Protein AF-A0A258JVT5-F1 (afdb_monomer_lite)

Structure (mmCIF, N/CA/C/O backbone):
data_AF-A0A258JVT5-F1
#
_entry.id   AF-A0A258JVT5-F1
#
loop_
_atom_site.group_PDB
_atom_site.id
_atom_site.type_symbol
_atom_site.label_atom_id
_atom_site.label_alt_id
_atom_site.label_comp_id
_atom_site.label_asym_id
_atom_site.label_entity_id
_atom_site.label_seq_id
_atom_site.pdbx_PDB_ins_code
_atom_site.Cartn_x
_atom_site.Cartn_y
_atom_site.Cartn_z
_atom_site.occupancy
_atom_site.B_iso_or_equiv
_atom_site.auth_seq_id
_atom_site.auth_comp_id
_atom_site.auth_asym_id
_atom_site.auth_atom_id
_atom_site.pdbx_PDB_model_num
ATOM 1 N N . MET A 1 1 ? 14.668 11.339 4.618 1.00 59.06 1 MET A N 1
ATOM 2 C CA . MET A 1 1 ? 13.384 11.978 4.972 1.00 59.06 1 MET A CA 1
ATOM 3 C C . MET A 1 1 ? 12.297 11.284 4.162 1.00 59.06 1 MET A C 1
ATOM 5 O O . MET A 1 1 ? 12.450 11.212 2.950 1.00 59.06 1 MET A O 1
ATOM 9 N N . THR A 1 2 ? 11.269 10.710 4.786 1.00 61.34 2 THR A N 1
ATOM 10 C CA . THR A 1 2 ? 10.210 9.992 4.053 1.00 61.34 2 THR A CA 1
ATOM 11 C C . THR A 1 2 ? 9.114 10.980 3.663 1.00 61.34 2 THR A C 1
ATOM 13 O O . THR A 1 2 ? 8.523 11.620 4.528 1.00 61.34 2 THR A O 1
ATOM 16 N N . PHE A 1 3 ? 8.882 11.146 2.362 1.00 69.69 3 PHE A N 1
ATOM 17 C CA . PHE A 1 3 ? 7.864 12.061 1.829 1.00 69.69 3 PHE A CA 1
ATOM 18 C C . PHE A 1 3 ? 6.451 11.475 1.946 1.00 69.69 3 PHE A C 1
ATOM 20 O O . PHE A 1 3 ? 5.484 12.171 2.249 1.00 69.69 3 PHE A O 1
ATOM 27 N N . CYS A 1 4 ? 6.356 10.162 1.751 1.00 73.94 4 CYS A N 1
ATOM 28 C CA . CYS A 1 4 ? 5.111 9.426 1.727 1.00 73.94 4 CYS A CA 1
ATOM 29 C C . CYS A 1 4 ? 5.334 8.007 2.250 1.00 73.94 4 CYS A C 1
ATOM 31 O O . CYS A 1 4 ? 6.287 7.343 1.838 1.00 73.94 4 CYS A O 1
ATOM 33 N N . THR A 1 5 ? 4.436 7.541 3.113 1.00 81.62 5 THR A N 1
ATOM 34 C CA . THR A 1 5 ? 4.423 6.171 3.631 1.00 81.62 5 THR A CA 1
ATOM 35 C C . THR A 1 5 ? 3.084 5.522 3.310 1.00 81.62 5 THR A C 1
ATOM 37 O O . THR A 1 5 ? 2.036 6.101 3.589 1.00 81.62 5 THR A O 1
ATOM 40 N N . TYR A 1 6 ? 3.132 4.309 2.763 1.00 81.94 6 TYR A N 1
ATOM 41 C CA . TYR A 1 6 ? 1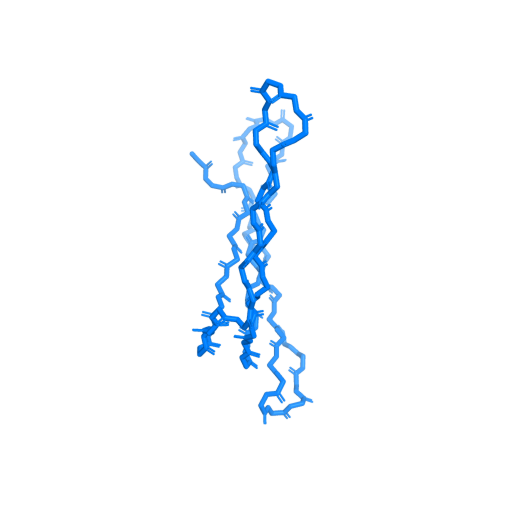.972 3.441 2.595 1.00 81.94 6 TYR A CA 1
ATOM 42 C C . TYR A 1 6 ? 2.101 2.265 3.560 1.00 81.94 6 TYR A C 1
ATOM 44 O O . TYR A 1 6 ? 3.081 1.522 3.500 1.00 81.94 6 TYR A O 1
ATOM 52 N N . THR A 1 7 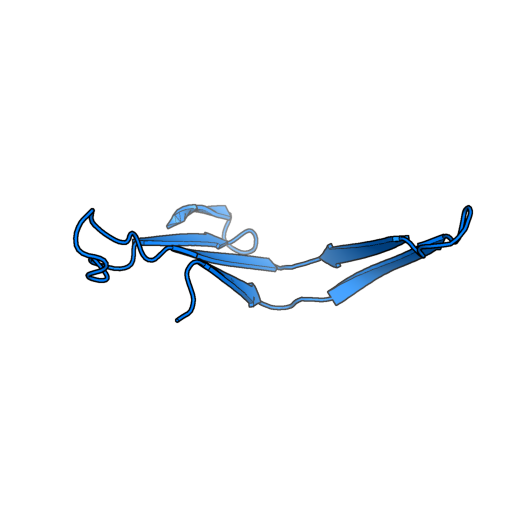? 1.116 2.089 4.433 1.00 85.69 7 THR A N 1
ATOM 53 C CA . THR A 1 7 ? 1.042 0.964 5.367 1.00 85.69 7 THR A CA 1
ATOM 54 C C . THR A 1 7 ? -0.136 0.084 4.970 1.00 85.69 7 THR A C 1
ATOM 56 O O . THR A 1 7 ? -1.284 0.524 4.970 1.00 85.69 7 THR A O 1
ATOM 59 N N . LEU A 1 8 ? 0.149 -1.168 4.623 1.00 86.25 8 LEU A N 1
ATOM 60 C CA . LEU A 1 8 ? -0.847 -2.165 4.234 1.00 86.25 8 LEU A CA 1
ATOM 61 C C . LEU A 1 8 ? -1.053 -3.140 5.399 1.00 86.25 8 LEU A C 1
ATOM 63 O O . LEU A 1 8 ? -0.083 -3.700 5.904 1.00 86.25 8 LEU A O 1
ATOM 67 N N . THR A 1 9 ? -2.296 -3.359 5.831 1.00 84.38 9 THR A N 1
ATOM 68 C CA . THR A 1 9 ? -2.619 -4.360 6.869 1.00 84.38 9 THR A CA 1
ATOM 69 C C . THR A 1 9 ? -3.199 -5.619 6.234 1.00 84.38 9 THR A C 1
ATOM 71 O O . THR A 1 9 ? -4.005 -5.525 5.304 1.00 84.38 9 THR A O 1
ATOM 74 N N . ASN A 1 10 ? -2.796 -6.787 6.749 1.00 86.12 10 ASN A N 1
ATOM 75 C CA . ASN A 1 10 ? -3.117 -8.108 6.191 1.00 86.12 10 ASN A CA 1
ATOM 76 C C . ASN A 1 10 ? -2.789 -8.196 4.691 1.00 86.12 10 ASN A C 1
ATOM 78 O O . ASN A 1 10 ? -3.625 -8.585 3.878 1.00 86.12 10 ASN A O 1
ATOM 82 N N . ALA A 1 11 ? -1.581 -7.763 4.330 1.00 84.62 11 ALA A N 1
ATOM 83 C CA . ALA A 1 11 ? -1.114 -7.738 2.954 1.00 84.62 11 ALA A CA 1
ATOM 84 C C . ALA A 1 11 ? -0.668 -9.134 2.487 1.00 84.62 11 ALA A C 1
ATOM 86 O O . ALA A 1 11 ? 0.137 -9.788 3.148 1.00 84.62 11 ALA A O 1
ATOM 87 N N . LEU A 1 12 ? -1.156 -9.560 1.325 1.00 88.88 12 LEU A N 1
ATOM 88 C CA . LEU A 1 12 ? -0.786 -10.797 0.643 1.00 88.88 12 LEU A CA 1
ATOM 89 C C . LEU A 1 12 ? -0.428 -10.484 -0.808 1.00 88.88 12 LEU A C 1
ATOM 91 O O . LEU A 1 12 ? -1.157 -9.761 -1.484 1.00 88.88 12 LEU A O 1
ATOM 95 N N . ILE A 1 13 ? 0.669 -11.049 -1.309 1.00 86.19 13 ILE A N 1
ATOM 96 C CA . ILE A 1 13 ? 1.015 -10.952 -2.730 1.00 86.19 13 ILE A CA 1
ATOM 97 C C . ILE A 1 13 ? 0.092 -11.904 -3.492 1.00 86.19 13 ILE A C 1
ATOM 99 O O . ILE A 1 13 ? 0.203 -13.120 -3.358 1.00 86.19 13 ILE A O 1
ATOM 103 N N . SER A 1 14 ? -0.842 -11.348 -4.258 1.00 86.06 14 SER A N 1
ATOM 104 C CA . SER A 1 14 ? -1.817 -12.116 -5.039 1.00 86.06 14 SER A CA 1
ATOM 105 C C . SER A 1 14 ? -1.320 -12.437 -6.442 1.00 86.06 14 SER A C 1
ATOM 107 O O . SER A 1 14 ? -1.746 -13.427 -7.033 1.00 86.06 14 SER A O 1
ATOM 109 N N . SER A 1 15 ? -0.393 -11.640 -6.974 1.00 85.31 15 SER A N 1
ATOM 110 C CA . SER A 1 15 ? 0.321 -11.973 -8.20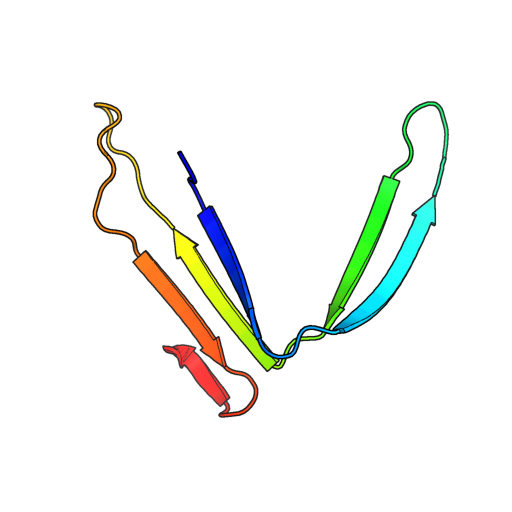1 1.00 85.31 15 SER A CA 1
ATOM 111 C C . SER A 1 15 ? 1.690 -11.305 -8.243 1.00 85.31 15 SER A C 1
ATOM 113 O O . SER A 1 15 ? 1.894 -10.209 -7.716 1.00 85.31 15 SER A O 1
ATOM 115 N N . TYR A 1 16 ? 2.632 -11.982 -8.886 1.00 86.31 16 TYR A N 1
ATOM 116 C CA . TYR A 1 16 ? 3.950 -11.454 -9.189 1.00 86.31 16 TYR A CA 1
ATOM 117 C C . TYR A 1 16 ? 4.281 -11.845 -10.623 1.00 86.31 16 TYR A C 1
ATOM 119 O O . TYR A 1 16 ? 4.236 -13.023 -10.975 1.00 86.31 16 TYR A O 1
ATOM 127 N N . SER A 1 17 ? 4.572 -10.853 -11.454 1.00 83.06 17 SER A N 1
ATOM 128 C CA . SER A 1 17 ? 4.987 -11.061 -12.834 1.00 83.06 17 SER A CA 1
ATOM 129 C C . SER A 1 17 ? 6.202 -10.200 -13.117 1.00 83.06 17 SER A C 1
ATOM 131 O O . SER A 1 17 ? 6.171 -8.984 -12.930 1.00 83.06 17 SER A O 1
ATOM 133 N N . VAL A 1 18 ? 7.258 -10.833 -13.609 1.00 82.94 18 VAL A N 1
ATOM 134 C CA . VAL A 1 18 ? 8.454 -10.157 -14.097 1.00 82.94 18 VAL A CA 1
ATOM 135 C C . VAL A 1 18 ? 8.551 -10.388 -15.594 1.00 82.94 18 VAL A C 1
ATOM 137 O O . VAL A 1 18 ? 8.418 -11.510 -16.079 1.00 82.94 18 VAL A O 1
ATOM 140 N N . SER A 1 19 ? 8.752 -9.309 -16.337 1.00 79.06 19 SER A N 1
ATOM 141 C CA . SER A 1 19 ? 8.994 -9.377 -17.771 1.00 79.06 19 SER A CA 1
ATOM 142 C C . SER A 1 19 ? 10.272 -8.619 -18.084 1.00 79.06 19 SER A C 1
ATOM 144 O O . SER A 1 19 ? 10.522 -7.541 -17.543 1.00 79.06 19 SER A O 1
ATOM 146 N N . SER A 1 20 ? 11.100 -9.195 -18.946 1.00 71.38 20 SER A N 1
ATOM 147 C CA . SER A 1 20 ? 12.298 -8.535 -19.448 1.00 71.38 20 SER A CA 1
ATOM 148 C C . SER A 1 20 ? 12.169 -8.428 -20.956 1.00 71.38 20 SER A C 1
ATOM 150 O O . SER A 1 20 ? 12.309 -9.415 -21.672 1.00 71.38 20 SER A O 1
ATOM 152 N N . SER A 1 21 ? 11.819 -7.234 -21.426 1.00 65.38 21 SER A N 1
ATOM 153 C CA . SER A 1 21 ? 11.770 -6.899 -22.849 1.00 65.38 21 SER A CA 1
ATOM 154 C C . SER A 1 21 ? 12.869 -5.866 -23.118 1.00 65.38 21 SER A C 1
ATOM 156 O O . SER A 1 21 ? 12.593 -4.672 -23.165 1.00 65.38 21 SER A O 1
ATOM 158 N N . GLY A 1 22 ? 14.128 -6.313 -23.202 1.00 73.06 22 GLY A N 1
ATOM 159 C CA . GLY A 1 22 ? 15.312 -5.455 -23.396 1.00 73.06 22 GLY A CA 1
ATOM 160 C C . GLY A 1 22 ? 16.223 -5.348 -22.162 1.00 73.06 22 GLY A C 1
ATOM 161 O O . GLY A 1 22 ? 16.292 -6.278 -21.364 1.00 73.06 22 GLY A O 1
ATOM 162 N N . ASP A 1 23 ? 16.928 -4.220 -22.008 1.00 77.56 23 ASP A N 1
ATOM 163 C CA . ASP A 1 23 ? 17.983 -4.016 -20.992 1.00 77.56 23 ASP A CA 1
ATOM 164 C C . ASP A 1 23 ? 17.491 -3.806 -19.548 1.00 77.56 23 ASP A C 1
ATOM 166 O O . ASP A 1 23 ? 18.287 -3.874 -18.610 1.00 77.56 23 ASP A O 1
ATOM 170 N N . ARG A 1 24 ? 16.202 -3.508 -19.330 1.00 78.12 24 ARG A N 1
ATOM 171 C CA . ARG A 1 24 ? 15.664 -3.216 -17.988 1.00 78.12 24 ARG A CA 1
ATOM 172 C C . ARG A 1 24 ? 14.449 -4.093 -17.682 1.00 78.12 24 ARG A C 1
ATOM 174 O O . ARG A 1 24 ? 13.410 -3.914 -18.320 1.00 78.12 24 ARG A O 1
ATOM 181 N N . PRO A 1 25 ? 14.545 -5.011 -16.705 1.00 78.38 25 PRO A N 1
ATOM 182 C CA . PRO A 1 25 ? 13.403 -5.808 -16.288 1.00 78.38 25 PRO A CA 1
ATOM 183 C C . PRO A 1 25 ? 12.345 -4.909 -15.644 1.00 78.38 25 PRO A C 1
ATOM 185 O O . PRO A 1 25 ? 12.665 -3.968 -14.916 1.00 78.38 25 PRO A O 1
ATOM 188 N N . THR A 1 26 ? 11.081 -5.206 -15.928 1.00 84.00 26 THR A N 1
ATOM 189 C CA . THR A 1 26 ? 9.930 -4.573 -15.281 1.00 84.00 26 THR A CA 1
ATOM 190 C C . THR A 1 26 ? 9.212 -5.614 -14.440 1.00 84.00 26 THR A C 1
ATOM 192 O O . THR A 1 26 ? 8.875 -6.700 -14.921 1.00 84.00 26 THR A O 1
ATOM 195 N N . GLU A 1 27 ? 8.960 -5.264 -13.186 1.00 85.19 27 GLU A N 1
ATOM 196 C CA . GLU A 1 27 ? 8.254 -6.098 -12.221 1.00 85.19 27 GLU A CA 1
ATOM 197 C C . GLU A 1 27 ? 6.870 -5.509 -11.950 1.00 85.19 27 GLU A C 1
ATOM 199 O O . GLU A 1 27 ? 6.701 -4.301 -11.795 1.00 85.19 27 GLU A O 1
ATOM 204 N N . SER A 1 28 ? 5.863 -6.372 -11.904 1.00 86.88 28 SER A N 1
ATOM 205 C CA . SER A 1 28 ? 4.499 -6.035 -11.512 1.00 86.88 28 SER A CA 1
ATOM 206 C C . SER A 1 28 ? 4.098 -6.921 -10.342 1.00 86.88 28 SER A C 1
ATOM 208 O O . SER A 1 28 ? 4.078 -8.147 -10.459 1.00 86.88 28 SER A O 1
ATOM 210 N N . ILE A 1 29 ? 3.787 -6.290 -9.210 1.00 87.00 29 ILE A N 1
ATOM 211 C CA . ILE A 1 29 ? 3.392 -6.961 -7.970 1.00 87.00 29 ILE A CA 1
ATOM 212 C C . ILE A 1 29 ? 1.975 -6.518 -7.630 1.00 87.00 29 ILE A C 1
ATOM 214 O O . ILE A 1 29 ? 1.731 -5.328 -7.435 1.00 87.00 29 ILE A O 1
ATOM 218 N N . SER A 1 30 ? 1.046 -7.467 -7.544 1.00 87.81 30 SER A N 1
ATOM 219 C CA . SER A 1 30 ? -0.292 -7.202 -7.017 1.00 87.81 30 SER A CA 1
ATOM 220 C C . SER A 1 30 ? -0.352 -7.627 -5.560 1.00 87.81 30 SER A C 1
ATOM 222 O O . SER A 1 30 ? -0.006 -8.760 -5.219 1.00 87.81 30 SER A O 1
ATOM 224 N N . ILE A 1 31 ? -0.795 -6.712 -4.700 1.00 86.88 31 ILE A N 1
ATOM 225 C CA . ILE A 1 31 ? -0.911 -6.937 -3.262 1.00 86.88 31 ILE A CA 1
ATOM 226 C C . ILE A 1 31 ? -2.374 -6.760 -2.870 1.00 86.88 31 ILE A C 1
ATOM 228 O O . ILE A 1 31 ? -2.951 -5.688 -3.041 1.00 86.88 31 ILE A O 1
ATOM 232 N N . SER A 1 32 ? -2.967 -7.820 -2.338 1.00 86.94 32 SER A N 1
ATOM 233 C CA . SER A 1 32 ? -4.284 -7.800 -1.712 1.00 86.94 32 SER A CA 1
ATOM 234 C C . SER A 1 32 ? -4.131 -7.419 -0.243 1.00 86.94 32 SER A C 1
ATOM 236 O O . SER A 1 32 ? -3.255 -7.940 0.438 1.00 86.94 32 SER A O 1
ATOM 238 N N . PHE A 1 33 ? -4.961 -6.507 0.254 1.00 86.44 33 PHE A N 1
ATOM 239 C CA . PHE A 1 33 ? -4.897 -5.995 1.626 1.00 86.44 33 PHE A CA 1
ATOM 240 C C . PHE A 1 33 ? -6.305 -5.737 2.162 1.00 86.44 33 PHE A C 1
ATOM 242 O O . PHE A 1 33 ? -7.242 -5.550 1.388 1.00 86.44 33 PHE A O 1
ATOM 249 N N . THR A 1 34 ? -6.460 -5.694 3.486 1.00 84.12 34 THR A N 1
ATOM 250 C CA . THR A 1 34 ? -7.755 -5.366 4.114 1.00 84.12 34 THR A CA 1
ATOM 251 C C . THR A 1 34 ? -7.859 -3.896 4.513 1.00 84.12 34 THR A C 1
ATOM 253 O O . THR A 1 34 ? -8.961 -3.361 4.614 1.00 84.12 34 THR A O 1
ATOM 256 N N . LYS A 1 35 ? -6.718 -3.234 4.738 1.00 79.31 35 LYS A N 1
ATOM 257 C CA . LYS A 1 35 ? -6.638 -1.810 5.080 1.00 79.31 35 LYS A CA 1
ATOM 258 C C . LYS A 1 35 ? -5.411 -1.169 4.441 1.00 79.31 35 LYS A C 1
ATOM 260 O O . LYS A 1 35 ? -4.333 -1.767 4.446 1.00 79.31 35 LYS A O 1
ATOM 265 N N . LEU A 1 36 ? -5.586 0.052 3.948 1.00 83.31 36 LEU A N 1
ATOM 266 C CA . LEU A 1 36 ? -4.530 0.931 3.463 1.00 83.31 36 LEU A CA 1
ATOM 267 C C . LEU A 1 36 ? -4.476 2.176 4.346 1.00 83.31 36 LEU A C 1
ATOM 269 O O . LEU A 1 36 ? -5.488 2.842 4.538 1.00 83.31 36 LEU A O 1
ATOM 273 N N . GLU A 1 37 ? -3.300 2.518 4.849 1.00 82.06 37 GLU A N 1
ATOM 274 C CA . GLU A 1 37 ? -3.033 3.810 5.473 1.00 82.06 37 GLU A CA 1
ATOM 275 C C . GLU A 1 37 ? -1.990 4.556 4.644 1.00 82.06 37 GLU A C 1
ATOM 277 O O . GLU A 1 37 ? -0.900 4.054 4.368 1.00 82.06 37 GLU A O 1
ATOM 282 N N . PHE A 1 38 ? -2.350 5.760 4.230 1.00 80.62 38 PHE A N 1
ATOM 283 C CA . PHE A 1 38 ? -1.522 6.680 3.480 1.00 80.62 38 PHE A CA 1
ATOM 284 C C . PHE A 1 38 ? -1.132 7.834 4.390 1.00 80.62 38 PHE A C 1
ATOM 286 O O . PHE A 1 38 ? -1.987 8.586 4.855 1.00 80.62 38 PHE A O 1
ATOM 293 N N . LYS A 1 39 ? 0.166 7.994 4.631 1.00 78.12 39 LYS A N 1
ATOM 294 C CA . LYS A 1 39 ? 0.703 9.107 5.406 1.00 78.12 39 LYS A CA 1
ATOM 295 C C . LYS A 1 39 ? 1.559 9.979 4.512 1.00 78.12 39 LYS A C 1
ATOM 297 O O . LYS A 1 39 ? 2.642 9.579 4.083 1.00 78.12 39 LYS A O 1
ATOM 302 N N . PHE A 1 40 ? 1.085 11.191 4.280 1.00 78.31 40 PHE A N 1
A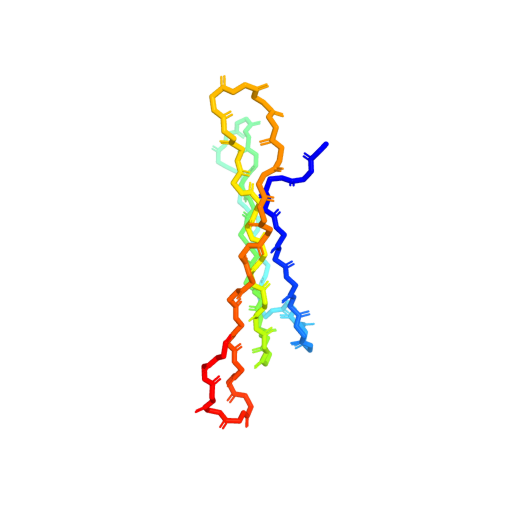TOM 303 C CA . PHE A 1 40 ? 1.783 12.199 3.506 1.00 78.31 40 PHE A CA 1
ATOM 304 C C . PHE A 1 40 ? 2.346 13.276 4.423 1.00 78.31 40 PHE A C 1
ATOM 306 O O . PHE A 1 40 ? 1.630 13.816 5.264 1.00 78.31 40 PHE A O 1
ATOM 313 N N . THR A 1 41 ? 3.626 13.603 4.257 1.00 75.00 41 THR A N 1
ATOM 314 C CA . THR A 1 41 ? 4.239 14.730 4.968 1.00 75.00 41 THR A CA 1
ATOM 315 C C . THR A 1 41 ? 4.494 15.845 3.958 1.00 75.00 41 THR A C 1
ATOM 317 O O . THR A 1 41 ? 5.445 15.730 3.183 1.00 75.00 41 THR A O 1
ATOM 320 N N . PRO A 1 42 ? 3.663 16.904 3.918 1.00 70.12 42 PRO A N 1
ATOM 321 C CA . PRO A 1 42 ? 3.935 18.053 3.065 1.00 70.12 42 PRO A CA 1
ATOM 322 C C . PRO A 1 42 ? 5.211 18.750 3.540 1.00 70.12 42 PRO A C 1
ATOM 324 O O . PRO A 1 42 ? 5.439 18.875 4.741 1.00 70.12 42 PRO A O 1
ATOM 327 N N . TYR A 1 43 ? 6.025 19.228 2.606 1.00 65.94 43 TYR A N 1
ATOM 328 C CA . TYR A 1 43 ? 7.167 20.092 2.902 1.00 65.94 43 TYR A CA 1
ATOM 329 C C . TYR A 1 43 ? 6.862 21.479 2.354 1.00 65.94 43 TYR A C 1
ATOM 331 O O . TYR A 1 43 ? 6.378 21.601 1.228 1.00 65.94 43 TYR A O 1
ATOM 339 N N . ASP A 1 44 ? 7.097 22.513 3.156 1.00 66.38 44 ASP A N 1
ATOM 340 C CA . ASP A 1 44 ? 6.918 23.892 2.707 1.00 66.38 44 ASP A CA 1
ATOM 341 C C . ASP A 1 44 ? 8.101 24.360 1.83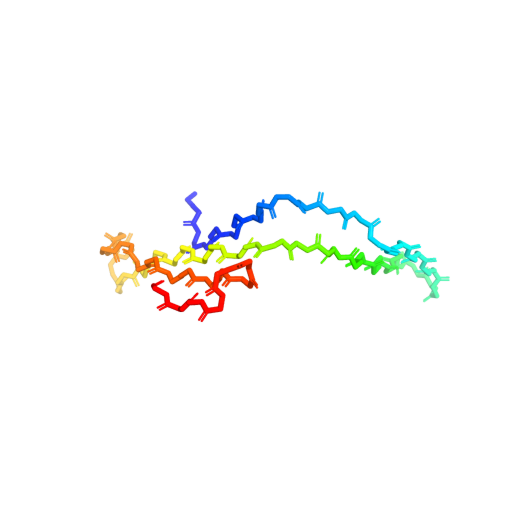5 1.00 66.38 44 ASP A C 1
ATOM 343 O O . ASP A 1 44 ? 9.121 23.675 1.703 1.00 66.38 44 ASP A O 1
ATOM 347 N N . GLY A 1 45 ? 7.986 25.559 1.254 1.00 63.88 45 GLY A N 1
ATOM 348 C CA . GLY A 1 45 ? 9.028 26.155 0.406 1.00 63.88 45 GLY A CA 1
ATOM 349 C C . GLY A 1 45 ? 10.381 26.405 1.096 1.00 63.88 45 GLY A C 1
ATOM 350 O O . GLY A 1 45 ? 11.338 26.778 0.426 1.00 63.88 45 GLY A O 1
ATOM 351 N N . THR A 1 46 ? 10.489 26.183 2.410 1.00 75.12 46 THR A N 1
ATOM 352 C CA . THR A 1 46 ? 11.723 26.280 3.207 1.00 75.12 46 THR A CA 1
ATOM 353 C C . THR A 1 46 ? 12.307 24.911 3.583 1.00 75.12 46 THR A C 1
ATOM 355 O O . THR A 1 46 ? 13.237 24.840 4.384 1.00 75.12 46 THR A O 1
ATOM 358 N N . ASN A 1 47 ? 11.809 23.818 2.986 1.00 62.28 47 ASN A N 1
ATOM 359 C CA . ASN A 1 47 ? 12.159 22.428 3.315 1.00 62.28 47 ASN A CA 1
ATOM 360 C C . ASN A 1 47 ? 11.790 22.013 4.753 1.00 62.28 47 ASN A C 1
ATOM 362 O O . ASN A 1 47 ? 12.302 21.011 5.262 1.00 62.28 47 ASN A O 1
ATOM 366 N N . LYS A 1 48 ? 10.878 22.734 5.421 1.00 70.19 48 LYS A N 1
ATOM 367 C CA . LYS A 1 48 ? 10.333 22.287 6.706 1.00 70.19 48 LYS A CA 1
ATOM 368 C C . LYS A 1 48 ? 9.207 21.286 6.484 1.00 70.19 48 LYS A C 1
ATOM 370 O O . LYS A 1 48 ? 8.287 21.534 5.709 1.00 70.19 48 LYS A O 1
ATOM 375 N N . ALA A 1 49 ? 9.275 20.165 7.200 1.00 66.75 49 ALA A N 1
ATOM 376 C CA . ALA A 1 49 ? 8.190 19.194 7.257 1.00 66.75 49 ALA A CA 1
ATOM 377 C C . ALA A 1 49 ? 6.983 19.818 7.977 1.00 66.75 49 ALA A C 1
ATOM 379 O O . ALA A 1 49 ? 7.101 20.264 9.119 1.00 66.75 49 ALA A O 1
ATOM 380 N N . GLY A 1 50 ? 5.840 19.869 7.299 1.00 67.94 50 GLY A N 1
ATOM 381 C CA . GLY A 1 50 ? 4.555 20.260 7.869 1.00 67.94 50 GLY A CA 1
ATOM 382 C C . GLY A 1 50 ? 3.896 19.125 8.656 1.00 67.94 50 GLY A C 1
ATOM 383 O O . GLY A 1 50 ? 4.459 18.041 8.819 1.00 67.94 50 GLY A O 1
ATOM 384 N N . THR A 1 51 ? 2.676 19.366 9.142 1.00 69.69 51 THR A N 1
ATOM 385 C CA . THR A 1 51 ? 1.887 18.349 9.850 1.00 69.69 51 THR A CA 1
ATOM 386 C C . THR A 1 51 ? 1.568 17.179 8.914 1.00 69.69 51 THR A C 1
ATOM 388 O O . THR A 1 51 ? 0.978 17.406 7.854 1.00 69.69 51 THR A O 1
ATOM 391 N N . PRO A 1 52 ? 1.924 15.933 9.276 1.00 66.44 52 PRO A N 1
ATOM 392 C CA . PRO A 1 52 ? 1.585 14.770 8.473 1.00 66.44 52 PRO A CA 1
ATOM 393 C C . PRO A 1 52 ? 0.070 14.602 8.368 1.00 66.44 52 PRO A C 1
ATOM 395 O O . PRO A 1 52 ? -0.628 14.593 9.382 1.00 66.44 52 PRO A O 1
ATOM 398 N N . VAL A 1 53 ? -0.421 14.435 7.146 1.00 72.00 53 VAL A N 1
ATOM 399 C CA . VAL A 1 53 ? -1.814 14.086 6.871 1.00 72.00 53 VAL A CA 1
ATOM 400 C C . VAL A 1 53 ? -1.877 12.575 6.701 1.00 72.00 53 VAL A C 1
ATOM 402 O O . VAL A 1 53 ? -1.213 12.019 5.823 1.00 72.00 53 VAL A O 1
ATOM 405 N N . THR A 1 54 ? -2.658 11.915 7.552 1.00 70.75 54 THR A N 1
ATOM 406 C CA . THR A 1 54 ? -2.929 10.479 7.453 1.00 70.75 54 THR A CA 1
ATOM 407 C C . THR A 1 54 ? -4.334 10.283 6.905 1.00 70.75 54 THR A C 1
ATOM 409 O O . THR A 1 54 ? -5.285 10.824 7.457 1.00 70.75 54 THR A O 1
ATOM 412 N N . VAL A 1 55 ? -4.454 9.510 5.831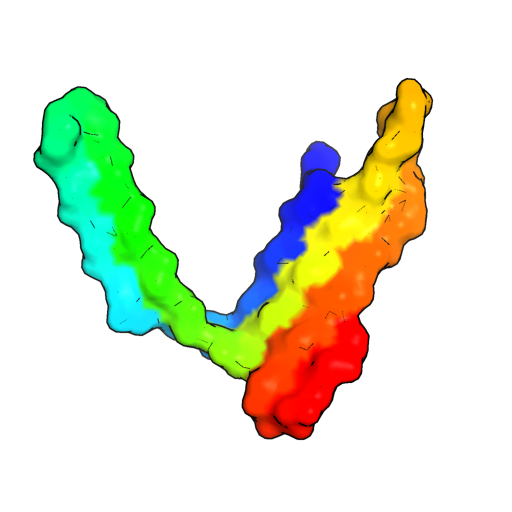 1.00 72.56 55 VAL A N 1
ATOM 413 C CA . VAL A 1 55 ? -5.723 9.059 5.255 1.00 72.56 55 VAL A CA 1
ATOM 414 C C . VAL A 1 55 ? -5.736 7.543 5.325 1.00 72.56 55 VAL A C 1
ATOM 416 O O . VAL A 1 55 ? -4.793 6.899 4.869 1.00 72.56 55 VAL A O 1
ATOM 419 N N . SER A 1 56 ? -6.783 6.953 5.887 1.00 69.06 56 SER A N 1
ATOM 420 C CA . SER A 1 56 ? -6.895 5.506 6.028 1.00 69.06 56 SER A CA 1
ATOM 421 C C . SER A 1 56 ? -8.199 4.974 5.438 1.00 69.06 56 SER A C 1
ATOM 423 O O . SER A 1 56 ? -9.288 5.512 5.632 1.00 69.06 56 SER A O 1
ATOM 425 N N . TYR A 1 57 ? -8.086 3.886 4.685 1.00 62.25 57 TYR A N 1
ATOM 426 C CA . TYR A 1 57 ? -9.211 3.209 4.060 1.00 62.25 57 TYR A CA 1
ATOM 427 C C . TYR A 1 57 ? -9.247 1.757 4.523 1.00 62.25 57 TYR A C 1
ATOM 429 O O . TYR A 1 57 ? -8.309 0.993 4.278 1.00 62.25 57 TYR A O 1
ATOM 437 N N . ASP A 1 58 ? -10.316 1.385 5.222 1.00 65.62 58 ASP A N 1
ATOM 438 C CA . ASP A 1 58 ? -10.498 0.061 5.804 1.00 65.62 58 ASP A CA 1
ATOM 439 C C . ASP A 1 58 ? -11.657 -0.663 5.104 1.00 65.62 58 ASP A C 1
ATOM 441 O O . ASP A 1 58 ? -12.837 -0.363 5.315 1.00 65.62 58 ASP A O 1
ATOM 445 N N . MET A 1 59 ? -11.317 -1.636 4.252 1.00 59.31 59 MET A N 1
ATOM 446 C CA . MET A 1 59 ? -12.305 -2.444 3.530 1.00 59.31 59 MET A CA 1
ATOM 447 C C . MET A 1 59 ? -12.933 -3.536 4.399 1.00 59.31 59 MET A C 1
ATOM 449 O O . MET A 1 59 ? -13.965 -4.077 4.015 1.00 59.31 59 MET A O 1
ATOM 453 N N . SER A 1 60 ? -12.370 -3.850 5.572 1.00 56.94 60 SER A N 1
ATOM 454 C CA . SER A 1 60 ? -12.965 -4.836 6.486 1.00 56.94 60 SER A CA 1
ATOM 455 C C . SER A 1 60 ? -14.184 -4.282 7.223 1.00 56.94 60 SER A C 1
ATOM 457 O O . SER A 1 60 ? -15.115 -5.018 7.540 1.00 56.94 60 SER A O 1
ATOM 459 N N . THR A 1 61 ? -14.208 -2.967 7.451 1.00 56.56 61 THR A N 1
ATOM 460 C CA . THR A 1 61 ? -15.300 -2.280 8.155 1.00 56.56 61 THR A CA 1
ATOM 461 C C . THR A 1 61 ? -16.177 -1.428 7.237 1.00 56.56 61 THR A C 1
ATOM 463 O O . THR A 1 61 ? -17.174 -0.879 7.700 1.00 56.56 61 THR A O 1
ATOM 466 N N . THR A 1 62 ? -15.845 -1.329 5.940 1.00 52.19 62 THR A N 1
ATOM 467 C CA . THR A 1 62 ? -16.475 -0.392 4.984 1.00 52.19 62 THR A CA 1
ATOM 468 C C . THR A 1 62 ? -16.478 1.046 5.530 1.00 52.19 62 THR A C 1
ATOM 470 O O . THR A 1 62 ? -17.463 1.775 5.412 1.00 52.19 62 THR A O 1
ATOM 473 N N . LYS A 1 63 ? -15.388 1.461 6.192 1.00 50.31 63 LYS A N 1
ATOM 474 C CA . LYS A 1 63 ? -15.241 2.810 6.755 1.00 50.31 63 LYS A CA 1
ATOM 475 C C . LYS A 1 63 ? -14.004 3.502 6.195 1.00 50.31 63 LYS A C 1
ATOM 477 O O . LYS A 1 63 ? -12.944 2.903 6.031 1.00 50.31 63 LYS A O 1
ATOM 482 N N . THR A 1 64 ? -14.177 4.786 5.903 1.00 44.91 64 THR A N 1
ATOM 483 C CA . THR A 1 64 ? -13.119 5.701 5.458 1.00 44.91 64 THR A CA 1
ATOM 484 C C . THR A 1 64 ? -12.847 6.660 6.615 1.00 44.91 64 THR A C 1
ATOM 486 O O . THR A 1 64 ? -13.812 7.243 7.114 1.00 44.91 64 THR A O 1
ATOM 489 N N . SER A 1 65 ? -11.590 6.787 7.054 1.00 53.81 65 SER A N 1
ATOM 490 C CA . SER A 1 65 ? -11.187 7.612 8.208 1.00 53.81 65 SER A CA 1
ATOM 491 C C . SER A 1 65 ? -9.913 8.397 7.937 1.00 53.81 65 SER A C 1
ATOM 493 O O . SER A 1 65 ? -8.931 7.788 7.448 1.00 53.81 65 SER A O 1
#

Radius of gyration: 16.42 Å; chains: 1; bounding box: 34×38×33 Å

Foldseek 3Di:
DDQKDKDFAPKDFPDWDWDDDPDDIDIDTDIDGQKIKIWGFDADPVRDTDDIDIWMDGNVVRDTD

pLDDT: mean 74.45, std 10.95, range [44.91, 88.88]

Secondary structure (DSSP, 8-state):
--SEEEEEES-EEEEEEEE-SSSS-EEEEEEE-SEEEEEE--B-TTS-B-PPEEEEEETTTTEE-

Sequence (65 aa):
MTFCTYTLTNALISSYSVSSSGDRPTESISISFTKLEFKFTPYDGTNKAGTPVTVSYDMSTTKTS